Protein AF-A0A357T7B8-F1 (afdb_monomer)

Radius of gyration: 18.77 Å; Cα contacts (8 Å, |Δi|>4): 107; chains: 1; bounding box: 41×30×53 Å

Solvent-accessible surface area (backbone atoms only — not comparable to full-atom values): 8603 Å² total; per-residue (Å²): 104,87,76,50,76,64,52,49,49,49,46,52,52,48,41,52,47,28,51,49,50,25,50,48,22,56,53,45,31,70,67,40,70,54,69,67,57,23,52,50,26,48,53,50,25,51,52,30,48,51,49,35,49,50,42,51,35,46,77,71,36,43,81,78,75,77,86,60,82,86,70,84,89,78,91,79,98,78,85,91,84,83,80,92,77,91,81,82,88,80,90,86,86,82,55,74,66,61,43,51,57,47,40,53,50,53,52,51,52,49,55,54,48,47,54,53,51,42,54,51,45,57,56,47,43,73,71,42,81,53,65,67,60,27,51,52,48,52,50,51,50,61,75,63,106

Structure (mmCIF, N/CA/C/O backbone):
data_AF-A0A357T7B8-F1
#
_entry.id   AF-A0A357T7B8-F1
#
loop_
_atom_site.group_PDB
_atom_site.id
_atom_site.type_symbol
_atom_site.label_atom_id
_atom_site.label_alt_id
_atom_site.label_comp_id
_atom_site.label_asym_id
_atom_site.label_entity_id
_atom_site.label_seq_id
_atom_site.pdbx_PDB_ins_code
_atom_site.Cartn_x
_atom_site.Cartn_y
_atom_site.Cartn_z
_atom_site.occupancy
_atom_site.B_iso_or_equiv
_atom_site.auth_seq_id
_atom_site.auth_comp_id
_atom_site.auth_asym_id
_atom_site.auth_atom_id
_atom_site.pdbx_PDB_model_num
ATOM 1 N N . MET A 1 1 ? 7.116 -8.230 -20.222 1.00 78.88 1 MET A N 1
ATOM 2 C CA . MET A 1 1 ? 7.839 -7.090 -19.621 1.00 78.88 1 MET A CA 1
ATOM 3 C C . MET A 1 1 ? 9.172 -7.598 -19.089 1.00 78.88 1 MET A C 1
ATOM 5 O O . MET A 1 1 ? 9.169 -8.664 -18.487 1.00 78.88 1 MET A O 1
ATOM 9 N N . ASN A 1 2 ? 10.279 -6.885 -19.317 1.00 86.06 2 ASN A N 1
ATOM 10 C CA . ASN A 1 2 ? 11.598 -7.250 -18.783 1.00 86.06 2 ASN A CA 1
ATOM 11 C C . ASN A 1 2 ? 12.035 -6.178 -17.784 1.00 86.06 2 ASN A C 1
ATOM 13 O O . ASN A 1 2 ? 12.345 -5.066 -18.193 1.00 86.06 2 ASN A O 1
ATOM 17 N N . LEU A 1 3 ? 12.020 -6.517 -16.496 1.00 91.31 3 LEU A N 1
ATOM 18 C CA . LEU A 1 3 ? 12.428 -5.614 -15.421 1.00 91.31 3 LEU A CA 1
ATOM 19 C C . LEU A 1 3 ? 13.948 -5.624 -15.272 1.00 91.31 3 LEU A C 1
ATOM 21 O O . LEU A 1 3 ? 14.559 -6.694 -15.256 1.00 91.31 3 LEU A O 1
ATOM 25 N N . THR A 1 4 ? 14.534 -4.447 -15.094 1.00 93.81 4 THR A N 1
ATOM 26 C CA . THR A 1 4 ? 15.904 -4.313 -14.588 1.00 93.81 4 THR A CA 1
ATOM 27 C C . THR A 1 4 ? 15.993 -4.764 -13.124 1.00 93.81 4 THR A C 1
ATOM 29 O O . THR A 1 4 ? 14.987 -4.830 -12.413 1.00 93.81 4 THR A O 1
ATOM 32 N N . ASP A 1 5 ? 17.205 -5.028 -12.630 1.00 94.75 5 ASP A N 1
ATOM 33 C CA . ASP A 1 5 ? 17.418 -5.385 -11.218 1.00 94.75 5 ASP A CA 1
ATOM 34 C C . ASP A 1 5 ? 16.958 -4.276 -10.257 1.00 94.75 5 ASP A C 1
ATOM 36 O O . ASP A 1 5 ? 16.399 -4.554 -9.191 1.00 94.75 5 ASP A O 1
ATOM 40 N N . LYS A 1 6 ? 17.127 -3.008 -10.663 1.00 95.50 6 LYS A N 1
ATOM 41 C CA . LYS A 1 6 ? 16.649 -1.843 -9.908 1.00 95.50 6 LYS A CA 1
ATOM 42 C C . LYS A 1 6 ? 15.122 -1.822 -9.838 1.00 95.50 6 LYS A C 1
ATOM 44 O O . LYS A 1 6 ? 14.568 -1.729 -8.749 1.00 95.50 6 LYS A O 1
ATOM 49 N N . GLU A 1 7 ? 14.439 -1.963 -10.973 1.00 95.62 7 GLU A N 1
ATOM 50 C CA . GLU A 1 7 ? 12.969 -2.003 -11.034 1.00 95.62 7 GLU A CA 1
ATOM 51 C C . GLU A 1 7 ? 12.396 -3.189 -10.249 1.00 95.62 7 GLU A C 1
ATOM 53 O O . GLU A 1 7 ? 11.404 -3.049 -9.534 1.00 95.62 7 GLU A O 1
ATOM 58 N N . ARG A 1 8 ? 13.041 -4.360 -10.322 1.00 96.06 8 ARG A N 1
ATOM 59 C CA . ARG A 1 8 ? 12.641 -5.520 -9.521 1.00 96.06 8 ARG A CA 1
ATOM 60 C C . ARG A 1 8 ? 12.777 -5.235 -8.028 1.00 96.06 8 ARG A C 1
ATOM 62 O O . ARG A 1 8 ? 11.855 -5.570 -7.294 1.00 96.06 8 ARG A O 1
ATOM 69 N N . THR A 1 9 ? 13.882 -4.628 -7.592 1.00 96.94 9 THR A N 1
ATOM 70 C CA . THR A 1 9 ? 14.078 -4.229 -6.187 1.00 96.94 9 THR A CA 1
ATOM 71 C C . THR A 1 9 ? 12.981 -3.267 -5.738 1.00 96.94 9 THR A C 1
ATOM 73 O O . THR A 1 9 ? 12.291 -3.554 -4.767 1.00 96.94 9 THR A O 1
ATOM 76 N N . LEU A 1 10 ? 12.718 -2.215 -6.519 1.00 97.06 10 LEU A N 1
ATOM 77 C CA . LEU A 1 10 ? 11.656 -1.249 -6.226 1.00 97.06 10 LEU A CA 1
ATOM 78 C C . LEU A 1 10 ? 10.278 -1.918 -6.091 1.00 97.06 10 LEU A C 1
ATOM 80 O O . LEU A 1 10 ? 9.539 -1.608 -5.165 1.00 97.06 10 LEU A O 1
ATOM 84 N N . LEU A 1 11 ? 9.926 -2.872 -6.961 1.00 97.00 11 LEU A N 1
ATOM 85 C CA . LEU A 1 11 ? 8.658 -3.608 -6.836 1.00 97.00 11 LEU A CA 1
ATOM 86 C C . LEU A 1 11 ? 8.620 -4.559 -5.636 1.00 97.00 11 LEU A C 1
ATOM 88 O O . LEU A 1 11 ? 7.539 -4.815 -5.113 1.00 97.00 11 LEU A O 1
ATOM 92 N N . GLN A 1 12 ? 9.755 -5.115 -5.202 1.00 97.81 12 GLN A N 1
ATOM 93 C CA . GLN A 1 12 ? 9.798 -5.921 -3.975 1.00 97.81 12 GLN A CA 1
ATOM 94 C C . GLN A 1 12 ? 9.615 -5.055 -2.727 1.00 97.81 12 GLN A C 1
ATOM 96 O O . GLN A 1 12 ? 8.942 -5.488 -1.787 1.00 97.81 12 GLN A O 1
ATOM 101 N N . ASP A 1 13 ? 10.154 -3.836 -2.742 1.00 97.56 13 ASP A N 1
ATOM 102 C CA . ASP A 1 13 ? 9.928 -2.854 -1.685 1.00 97.56 13 ASP A CA 1
ATOM 103 C C . ASP A 1 13 ? 8.443 -2.476 -1.637 1.00 97.56 13 ASP A C 1
ATOM 105 O O . ASP A 1 13 ? 7.807 -2.665 -0.600 1.00 97.56 13 ASP A O 1
ATOM 109 N N . GLN A 1 14 ? 7.845 -2.104 -2.780 1.00 97.94 14 GLN A N 1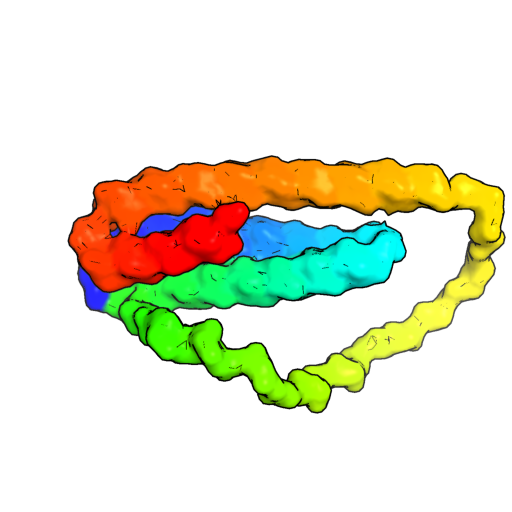
ATOM 110 C CA . GLN A 1 14 ? 6.407 -1.809 -2.846 1.00 97.94 14 GLN A CA 1
ATOM 111 C C . GLN A 1 14 ? 5.555 -2.994 -2.396 1.00 97.94 14 GLN A C 1
ATOM 113 O O . GLN A 1 14 ? 4.691 -2.854 -1.542 1.00 97.94 14 GLN A O 1
ATOM 118 N N . LYS A 1 15 ? 5.862 -4.210 -2.853 1.00 98.31 15 LYS A N 1
ATOM 119 C CA . LYS A 1 15 ? 5.172 -5.424 -2.393 1.00 98.31 15 LYS A CA 1
ATOM 120 C C . LYS A 1 15 ? 5.226 -5.596 -0.874 1.00 98.31 15 LYS A C 1
ATOM 122 O O . LYS A 1 15 ? 4.287 -6.135 -0.287 1.00 98.31 15 LYS A O 1
ATOM 127 N N . SER A 1 16 ? 6.343 -5.240 -0.249 1.00 98.19 16 SER A N 1
ATOM 128 C CA . SER A 1 16 ? 6.510 -5.354 1.199 1.00 98.19 16 SER A CA 1
ATOM 129 C C . SER A 1 16 ? 5.689 -4.295 1.931 1.00 98.19 16 SER A C 1
ATOM 131 O O . SER A 1 16 ? 5.054 -4.627 2.929 1.00 98.19 16 SER A O 1
ATOM 133 N N . HIS A 1 17 ? 5.637 -3.073 1.400 1.00 97.56 17 HIS A N 1
ATOM 134 C CA . HIS A 1 17 ? 4.769 -2.004 1.891 1.00 97.56 17 HIS A CA 1
ATOM 135 C C . HIS A 1 17 ? 3.288 -2.388 1.812 1.00 97.56 17 HIS A C 1
ATOM 137 O O . HIS A 1 17 ? 2.620 -2.411 2.842 1.00 97.56 17 HIS A O 1
ATOM 143 N N . GLU A 1 18 ? 2.818 -2.836 0.646 1.00 98.12 18 GLU A N 1
ATOM 144 C CA . GLU A 1 18 ? 1.426 -3.257 0.443 1.00 98.12 18 GLU A CA 1
ATOM 145 C C . GLU A 1 18 ? 0.997 -4.364 1.409 1.00 98.12 18 GLU A C 1
ATOM 147 O O . GLU A 1 18 ? -0.081 -4.343 1.999 1.00 98.12 18 GLU A O 1
ATOM 152 N N . LYS A 1 19 ? 1.874 -5.347 1.644 1.00 98.25 19 LYS A N 1
ATOM 153 C CA . LYS A 1 19 ? 1.609 -6.404 2.630 1.00 98.25 19 LYS A CA 1
ATOM 154 C C . LYS A 1 19 ? 1.428 -5.854 4.041 1.00 98.25 19 LYS A C 1
ATOM 156 O O . LYS A 1 19 ? 0.618 -6.397 4.792 1.00 98.25 19 LYS A O 1
ATOM 161 N N . ILE A 1 20 ? 2.200 -4.834 4.411 1.00 97.94 20 ILE A N 1
ATOM 162 C CA . ILE A 1 20 ? 2.073 -4.177 5.712 1.00 97.94 20 ILE A CA 1
ATOM 163 C C . ILE A 1 20 ? 0.736 -3.435 5.778 1.00 97.94 20 ILE A C 1
ATOM 165 O O . ILE A 1 20 ? 0.031 -3.616 6.769 1.00 97.94 20 ILE A O 1
ATOM 169 N N . CYS A 1 21 ? 0.350 -2.683 4.744 1.00 97.94 21 CYS A N 1
ATOM 170 C CA . CYS A 1 21 ? -0.930 -1.969 4.719 1.00 97.94 21 CYS A CA 1
ATOM 171 C C . CYS A 1 21 ? -2.124 -2.934 4.799 1.00 97.94 21 CYS A C 1
ATOM 173 O O . CYS A 1 21 ? -2.964 -2.784 5.688 1.00 97.94 21 CYS A O 1
ATOM 175 N N . VAL A 1 22 ? -2.145 -4.007 3.993 1.00 98.19 22 VAL A N 1
ATOM 176 C CA . VAL A 1 22 ? -3.173 -5.069 4.063 1.00 98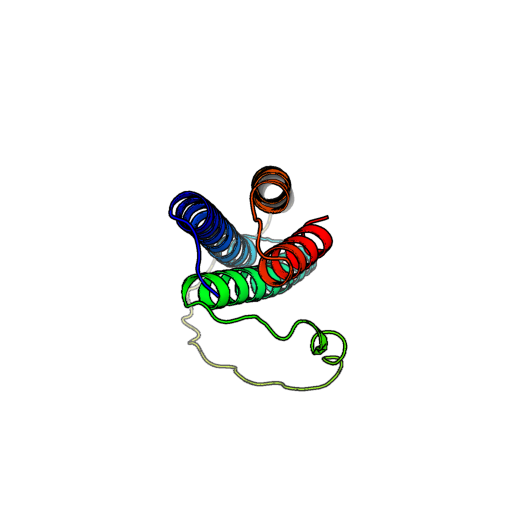.19 22 VAL A CA 1
ATOM 177 C C . VAL A 1 22 ? -3.284 -5.650 5.474 1.00 98.19 22 VAL A C 1
ATOM 179 O O . VAL A 1 22 ? -4.385 -5.781 6.018 1.00 98.19 22 VAL A O 1
ATOM 182 N N . GLN A 1 23 ? -2.150 -6.014 6.080 1.00 97.56 23 GLN A N 1
ATOM 183 C CA . GLN A 1 23 ? -2.139 -6.617 7.411 1.00 97.56 23 GLN A CA 1
ATOM 184 C C . GLN A 1 23 ? -2.632 -5.628 8.473 1.00 97.56 23 GLN A C 1
ATOM 186 O O . GLN A 1 23 ? -3.494 -5.983 9.277 1.00 97.56 23 GLN A O 1
ATOM 191 N N . LYS A 1 24 ? -2.141 -4.384 8.449 1.00 97.94 24 LYS A N 1
ATOM 192 C CA . LYS A 1 24 ? -2.546 -3.350 9.405 1.00 97.94 24 LYS A CA 1
ATOM 193 C C . LYS A 1 24 ? -4.030 -3.023 9.296 1.00 97.94 24 LYS A C 1
ATOM 195 O O . LYS A 1 24 ? -4.699 -3.011 10.323 1.00 97.94 24 LYS A O 1
ATOM 200 N N . TYR A 1 25 ? -4.576 -2.841 8.092 1.00 98.38 25 TYR A N 1
ATOM 201 C CA . TYR A 1 25 ? -6.012 -2.598 7.921 1.00 98.38 25 TYR A CA 1
ATOM 202 C C . TYR A 1 25 ? -6.860 -3.738 8.468 1.00 98.38 25 TYR A C 1
ATOM 204 O O . TYR A 1 25 ? -7.839 -3.496 9.176 1.00 98.38 25 TYR A O 1
ATOM 212 N N . LYS A 1 26 ? -6.468 -4.985 8.189 1.00 97.56 26 LYS A N 1
ATOM 213 C CA . LYS A 1 26 ? -7.154 -6.162 8.722 1.00 97.56 26 LYS A CA 1
ATOM 214 C C . LYS A 1 26 ? -7.124 -6.184 10.249 1.00 97.56 26 LYS A C 1
ATOM 216 O O . LYS A 1 26 ? -8.156 -6.415 10.877 1.00 97.56 26 LYS A O 1
ATOM 221 N N . ASP A 1 27 ? -5.963 -5.952 10.853 1.00 96.56 27 ASP A N 1
ATOM 222 C CA . ASP A 1 27 ? -5.823 -5.953 12.309 1.00 96.56 27 ASP A CA 1
ATOM 223 C C . ASP A 1 27 ? -6.610 -4.798 12.935 1.00 96.56 27 ASP A C 1
ATOM 225 O O . ASP A 1 27 ? -7.341 -4.990 13.906 1.00 96.56 27 ASP A O 1
ATOM 229 N N . TYR A 1 28 ? -6.543 -3.609 12.342 1.00 97.56 28 TYR A N 1
ATOM 230 C CA . TYR A 1 28 ? -7.162 -2.410 12.893 1.00 97.56 28 TYR A CA 1
ATOM 231 C C . TYR A 1 28 ? -8.676 -2.409 12.708 1.00 97.56 28 TYR A C 1
ATOM 233 O O . TYR A 1 28 ? -9.380 -1.925 13.587 1.00 97.56 28 TYR A O 1
ATOM 241 N N . ALA A 1 29 ? -9.210 -3.041 11.659 1.00 96.94 29 ALA A N 1
ATOM 242 C CA . ALA A 1 29 ? -10.643 -3.307 11.541 1.00 96.94 29 ALA A CA 1
ATOM 243 C C . ALA A 1 29 ? -11.171 -4.191 12.688 1.00 96.94 29 ALA A C 1
ATOM 245 O O . ALA A 1 29 ? -12.313 -4.029 13.118 1.00 96.94 29 ALA A O 1
ATOM 246 N N . ASN A 1 30 ? -10.352 -5.105 13.217 1.00 94.56 30 ASN A N 1
ATOM 247 C CA . ASN A 1 30 ? -10.731 -5.932 14.368 1.00 94.56 30 ASN A CA 1
ATOM 248 C C . ASN A 1 30 ? -10.592 -5.187 15.703 1.00 94.56 30 ASN A C 1
ATOM 250 O O . ASN A 1 30 ? -11.321 -5.490 16.648 1.00 94.56 30 ASN A O 1
ATOM 254 N N . LEU A 1 31 ? -9.666 -4.227 15.782 1.00 94.12 31 LEU A N 1
ATOM 255 C CA . LEU A 1 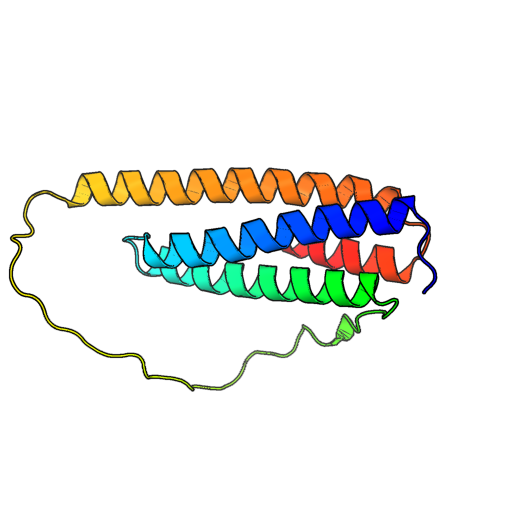31 ? -9.403 -3.438 16.987 1.00 94.12 31 LEU A CA 1
ATOM 256 C C . LEU A 1 31 ? -10.278 -2.187 17.102 1.00 94.12 31 LEU A C 1
ATOM 258 O O . LEU A 1 31 ? -10.490 -1.717 18.216 1.00 94.12 31 LEU A O 1
ATOM 262 N N . ALA A 1 32 ? -10.763 -1.632 15.993 1.00 94.81 32 ALA A N 1
ATOM 263 C CA . ALA A 1 32 ? -11.559 -0.413 16.010 1.00 94.81 32 ALA A CA 1
ATOM 264 C C . ALA A 1 32 ? -12.834 -0.598 16.845 1.00 94.81 32 ALA A C 1
ATOM 266 O O . ALA A 1 32 ? -13.422 -1.682 16.895 1.00 94.81 32 ALA A O 1
ATOM 267 N N . SER A 1 33 ? -13.274 0.460 17.514 1.00 93.44 33 SER A N 1
ATOM 268 C CA . SER A 1 33 ? -14.518 0.460 18.286 1.00 93.44 33 SER A CA 1
ATOM 269 C C . SER A 1 33 ? -15.677 1.030 17.474 1.00 93.44 33 SER A C 1
ATOM 271 O O . SER A 1 33 ? -16.777 0.474 17.510 1.00 93.44 33 SER A O 1
ATOM 273 N N . ASP A 1 34 ? -15.424 2.094 16.713 1.00 95.06 34 ASP A N 1
ATOM 274 C CA . ASP A 1 34 ? -16.396 2.715 15.820 1.00 95.06 34 ASP A CA 1
ATOM 275 C C . ASP A 1 34 ? -16.717 1.836 14.597 1.00 95.06 34 ASP A C 1
ATOM 277 O O . ASP A 1 34 ? -15.834 1.351 13.888 1.00 95.06 34 ASP A O 1
ATOM 281 N N . GLN A 1 35 ? -18.010 1.627 14.336 1.00 95.12 35 GLN A N 1
ATOM 282 C CA . GLN A 1 35 ? -18.474 0.750 13.260 1.00 95.12 35 GLN A CA 1
ATOM 283 C C . GLN A 1 35 ? -18.167 1.307 11.861 1.00 95.12 35 GLN A C 1
ATOM 285 O O . GLN A 1 35 ? -17.822 0.534 10.968 1.00 95.12 35 GLN A O 1
ATOM 290 N N . GLN A 1 36 ? -18.251 2.625 11.660 1.00 96.88 36 GLN A N 1
ATOM 291 C CA . GLN A 1 36 ? -17.906 3.235 10.374 1.00 96.88 36 GLN A CA 1
ATOM 292 C C . GLN A 1 36 ? -16.402 3.135 10.125 1.00 96.88 36 GLN A C 1
ATOM 294 O O . GLN A 1 36 ? -15.980 2.834 9.010 1.00 96.88 36 GLN A O 1
ATOM 299 N N . LEU A 1 37 ? -15.588 3.306 11.168 1.00 96.50 37 LEU A N 1
ATOM 300 C CA . LEU A 1 37 ? -14.144 3.134 11.069 1.00 96.50 37 LEU A CA 1
ATOM 301 C C . LEU A 1 37 ? -13.762 1.700 10.681 1.00 96.50 37 LEU A C 1
ATOM 303 O O . LEU A 1 37 ? -12.912 1.509 9.812 1.00 96.50 37 LEU A O 1
ATOM 307 N N . LYS A 1 38 ? -14.429 0.687 11.250 1.00 97.50 38 LYS A N 1
ATOM 308 C CA . LYS A 1 38 ? -14.254 -0.713 10.821 1.00 97.50 38 LYS A CA 1
ATOM 309 C C . LYS A 1 38 ? -14.537 -0.896 9.340 1.00 97.50 38 LYS A C 1
ATOM 311 O O . LYS A 1 38 ? -13.798 -1.598 8.655 1.00 97.50 38 LYS A O 1
ATOM 316 N N . GLU A 1 39 ? -15.622 -0.314 8.844 1.00 97.88 39 GLU A N 1
ATOM 317 C CA . GLU A 1 39 ? -16.001 -0.413 7.432 1.00 97.88 39 GLU A CA 1
ATOM 318 C C . GLU A 1 39 ? -14.980 0.286 6.529 1.00 97.88 39 GLU A C 1
ATOM 320 O O . GLU A 1 39 ? -14.596 -0.276 5.503 1.00 97.88 39 GLU A O 1
ATOM 325 N N . ILE A 1 40 ? -14.469 1.449 6.946 1.00 97.81 40 ILE A N 1
ATOM 326 C CA . ILE A 1 40 ? -13.389 2.159 6.250 1.00 97.81 40 ILE A CA 1
ATOM 327 C C . ILE A 1 40 ? -12.128 1.292 6.187 1.00 97.81 40 ILE A C 1
ATOM 329 O O . ILE A 1 40 ? -11.598 1.093 5.097 1.00 97.81 40 ILE A O 1
ATOM 333 N N . PHE A 1 41 ? -11.680 0.728 7.312 1.00 98.12 41 PHE A N 1
ATOM 334 C CA . PHE A 1 41 ? -10.499 -0.138 7.341 1.00 98.12 41 PHE A CA 1
ATOM 335 C C . PHE A 1 41 ? -10.675 -1.403 6.499 1.00 98.12 41 PHE A C 1
ATOM 337 O O . PHE A 1 41 ? -9.764 -1.771 5.763 1.00 98.12 41 PHE A O 1
ATOM 344 N N . ASN A 1 42 ? -11.847 -2.043 6.535 1.00 98.06 42 ASN A N 1
ATOM 345 C CA . ASN A 1 42 ? -12.117 -3.206 5.689 1.00 98.06 42 ASN A CA 1
ATOM 346 C C . ASN A 1 42 ? -12.093 -2.855 4.197 1.00 98.06 42 ASN A C 1
ATOM 348 O O . ASN A 1 42 ? -11.535 -3.610 3.406 1.00 98.06 42 ASN A O 1
ATOM 352 N N . ARG A 1 43 ? -12.693 -1.724 3.808 1.00 97.88 43 ARG A N 1
ATOM 353 C CA . ARG A 1 43 ? -12.715 -1.276 2.413 1.00 97.88 43 ARG A CA 1
ATOM 354 C C . ARG A 1 43 ? -11.315 -0.917 1.924 1.00 97.88 43 ARG A C 1
ATOM 356 O O . ARG A 1 43 ? -10.918 -1.395 0.872 1.00 97.88 43 ARG A O 1
ATOM 363 N N . ASN A 1 44 ? -10.563 -0.128 2.688 1.00 97.38 44 ASN A N 1
ATOM 364 C CA . ASN A 1 44 ? -9.205 0.240 2.298 1.00 97.38 44 ASN A CA 1
ATOM 365 C C . ASN A 1 44 ? -8.297 -1.001 2.252 1.00 97.38 44 ASN A C 1
ATOM 367 O O . ASN A 1 44 ? -7.579 -1.192 1.284 1.00 97.38 44 ASN A O 1
ATOM 371 N N . GLY A 1 45 ? -8.422 -1.933 3.204 1.00 97.81 45 GLY A N 1
ATOM 372 C CA . GLY A 1 45 ? -7.691 -3.203 3.153 1.00 97.81 45 GLY A CA 1
ATOM 373 C C . GLY A 1 45 ? -7.987 -4.058 1.910 1.00 97.81 45 GLY A C 1
ATOM 374 O O . GLY A 1 45 ? -7.129 -4.833 1.492 1.00 97.81 45 GLY A O 1
ATOM 375 N N . GLN A 1 46 ? -9.172 -3.925 1.298 1.00 97.69 46 GLN A N 1
ATOM 376 C CA . GLN A 1 46 ? -9.465 -4.541 -0.004 1.00 97.69 46 GLN A CA 1
ATOM 377 C C . GLN A 1 46 ? -8.724 -3.830 -1.141 1.00 97.69 46 GLN A C 1
ATOM 379 O O . GLN A 1 46 ? -8.139 -4.516 -1.977 1.00 97.69 46 GLN A O 1
ATOM 384 N N . THR A 1 47 ? -8.689 -2.496 -1.135 1.00 96.94 47 THR A N 1
ATOM 385 C CA . THR A 1 47 ? -7.898 -1.695 -2.083 1.00 96.94 47 THR A CA 1
ATOM 386 C C . THR A 1 47 ? -6.412 -2.070 -2.021 1.00 96.94 47 THR A C 1
ATOM 388 O O . THR A 1 47 ? -5.840 -2.450 -3.040 1.00 96.94 47 THR A O 1
ATOM 391 N N . GLU A 1 48 ? -5.815 -2.144 -0.828 1.00 98.12 48 GLU A N 1
ATOM 392 C CA . GLU A 1 48 ? -4.403 -2.547 -0.681 1.00 98.12 48 GLU A CA 1
ATOM 393 C C . GLU A 1 48 ? -4.143 -3.983 -1.152 1.00 98.12 48 GLU A C 1
ATOM 395 O O . GLU A 1 48 ? -3.075 -4.339 -1.659 1.00 98.12 48 GLU A O 1
ATOM 400 N N . GLN A 1 49 ? -5.143 -4.860 -1.036 1.00 98.06 49 GLN A N 1
ATOM 401 C CA . GLN A 1 49 ? -5.032 -6.212 -1.565 1.00 98.06 49 GLN A CA 1
ATOM 402 C C . GLN A 1 49 ? -5.000 -6.213 -3.103 1.00 98.06 49 GLN A C 1
ATOM 404 O O . GLN A 1 49 ? -4.305 -7.045 -3.701 1.00 98.06 49 GLN A O 1
ATOM 409 N N . GLU A 1 50 ? -5.718 -5.297 -3.752 1.00 96.75 50 GLU A N 1
ATOM 410 C CA . GLU A 1 50 ? -5.693 -5.087 -5.202 1.00 96.75 50 GLU A CA 1
ATOM 411 C C . GLU A 1 50 ? -4.373 -4.449 -5.660 1.00 96.75 50 GLU A C 1
ATOM 413 O O . GLU A 1 50 ? -3.779 -4.924 -6.639 1.00 96.75 50 GLU A O 1
ATOM 418 N N . HIS A 1 51 ? -3.845 -3.475 -4.913 1.00 97.25 51 HIS A N 1
ATOM 419 C CA . HIS A 1 51 ? -2.503 -2.924 -5.118 1.00 97.25 51 HIS A CA 1
ATOM 420 C C . HIS A 1 51 ? -1.441 -4.031 -5.047 1.00 97.25 51 HIS A C 1
ATOM 422 O O . HIS A 1 51 ? -0.699 -4.262 -6.009 1.00 97.25 51 HIS A O 1
ATOM 428 N N . LEU A 1 52 ? -1.439 -4.830 -3.973 1.00 98.12 52 LEU A N 1
ATOM 429 C CA . LEU A 1 52 ? -0.539 -5.972 -3.802 1.00 98.12 52 LEU A CA 1
ATOM 430 C C . LEU A 1 52 ? -0.624 -6.965 -4.972 1.00 98.12 52 LEU A C 1
ATOM 432 O O . LEU A 1 52 ? 0.396 -7.483 -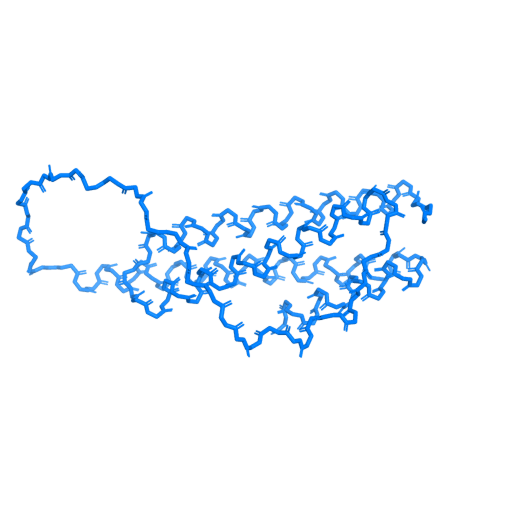5.444 1.00 98.12 52 LEU A O 1
ATOM 436 N N . ASN A 1 53 ? -1.833 -7.262 -5.450 1.00 96.94 53 ASN A N 1
ATOM 437 C CA . ASN A 1 53 ? -2.040 -8.158 -6.587 1.00 96.94 53 ASN A CA 1
ATOM 438 C C . ASN A 1 53 ? -1.434 -7.581 -7.871 1.00 96.94 53 ASN A C 1
ATOM 440 O O . ASN A 1 53 ? -0.741 -8.299 -8.596 1.00 96.94 53 ASN A O 1
ATOM 444 N N . THR A 1 54 ? -1.628 -6.286 -8.107 1.00 96.31 54 THR A N 1
ATOM 445 C CA . THR A 1 54 ? -1.050 -5.549 -9.236 1.00 96.31 54 THR A CA 1
ATOM 446 C C . THR A 1 54 ? 0.479 -5.606 -9.205 1.00 96.31 54 THR A C 1
ATOM 448 O O . THR A 1 54 ? 1.106 -5.970 -10.203 1.00 96.31 54 THR A O 1
ATOM 451 N N . ILE A 1 55 ? 1.099 -5.360 -8.047 1.00 97.25 55 ILE A N 1
ATOM 452 C CA . ILE A 1 55 ? 2.557 -5.462 -7.882 1.00 97.25 55 ILE A CA 1
ATOM 453 C C . ILE A 1 55 ? 3.056 -6.892 -8.138 1.00 97.25 55 ILE A C 1
ATOM 455 O O . ILE A 1 55 ? 4.073 -7.090 -8.807 1.00 97.25 55 ILE A O 1
ATOM 459 N N . ASN A 1 56 ? 2.335 -7.916 -7.669 1.00 97.19 56 ASN A N 1
ATOM 460 C CA . ASN A 1 56 ? 2.691 -9.311 -7.945 1.00 97.19 56 ASN A CA 1
ATOM 461 C C . ASN A 1 56 ? 2.611 -9.654 -9.442 1.00 97.19 56 ASN A C 1
ATOM 463 O O . ASN A 1 56 ? 3.483 -10.364 -9.946 1.00 97.19 56 ASN A O 1
ATOM 467 N N . GLN A 1 57 ? 1.608 -9.144 -10.161 1.00 95.44 57 GLN A N 1
ATOM 468 C CA . GLN A 1 57 ? 1.504 -9.316 -11.614 1.00 95.44 57 GLN A CA 1
ATOM 469 C C . GLN A 1 57 ? 2.702 -8.681 -12.332 1.00 95.44 57 GLN A C 1
ATOM 471 O O . GLN A 1 57 ? 3.345 -9.346 -13.149 1.00 95.44 57 GLN A O 1
ATOM 476 N N . LEU A 1 58 ? 3.070 -7.449 -11.960 1.00 94.88 58 LEU A N 1
ATOM 477 C CA . LEU A 1 58 ? 4.248 -6.770 -12.505 1.00 94.88 58 LEU A CA 1
ATOM 478 C C . LEU A 1 58 ? 5.537 -7.563 -12.231 1.00 94.88 58 LEU A C 1
ATOM 480 O O . LEU A 1 58 ? 6.326 -7.800 -13.144 1.00 94.88 58 LEU A O 1
ATOM 484 N N . LEU A 1 59 ? 5.736 -8.059 -11.007 1.00 95.62 59 LEU A N 1
ATOM 485 C CA . LEU A 1 59 ? 6.902 -8.884 -10.650 1.00 95.62 59 LEU A CA 1
ATOM 486 C C . LEU A 1 59 ? 7.005 -10.189 -11.456 1.00 95.62 59 LEU A C 1
ATOM 488 O O . LEU A 1 59 ? 8.120 -10.669 -11.702 1.00 95.62 59 LEU A O 1
ATOM 492 N N . ASN A 1 60 ? 5.861 -10.734 -11.877 1.00 94.50 60 ASN A N 1
ATOM 493 C CA . ASN A 1 60 ? 5.747 -11.906 -12.747 1.00 94.50 60 ASN A CA 1
ATOM 494 C C . ASN A 1 60 ? 5.851 -11.559 -14.245 1.00 94.50 60 ASN A C 1
ATOM 496 O O . ASN A 1 60 ? 5.715 -12.438 -15.094 1.00 94.50 60 ASN A O 1
ATOM 500 N N . GLY A 1 61 ? 6.096 -10.291 -14.590 1.00 90.56 61 GLY A N 1
ATOM 501 C CA . GLY A 1 61 ? 6.253 -9.824 -15.967 1.00 90.56 61 GLY A CA 1
ATOM 502 C C . GLY A 1 61 ? 4.937 -9.621 -16.725 1.00 90.56 61 GLY A C 1
ATOM 503 O O . GLY A 1 61 ? 4.975 -9.421 -17.945 1.00 90.56 61 GLY A O 1
ATOM 504 N N . GLN A 1 62 ? 3.800 -9.665 -16.024 1.00 89.38 62 GLN A N 1
ATOM 505 C CA . GLN A 1 62 ? 2.464 -9.423 -16.565 1.00 89.38 62 GLN A CA 1
ATOM 506 C C . GLN A 1 62 ? 2.121 -7.934 -16.485 1.00 89.38 62 GLN A C 1
ATOM 508 O O . GLN A 1 62 ? 2.519 -7.245 -15.549 1.00 89.38 62 GLN A O 1
ATOM 513 N N . ILE A 1 63 ? 1.369 -7.443 -17.470 1.00 80.50 63 ILE A N 1
ATOM 514 C CA . ILE A 1 63 ? 0.840 -6.078 -17.468 1.00 80.50 63 ILE A CA 1
ATOM 515 C C . ILE A 1 63 ? -0.630 -6.153 -17.022 1.00 80.50 63 ILE A C 1
ATOM 517 O O . ILE A 1 63 ? -1.426 -6.780 -17.728 1.00 80.50 63 ILE A O 1
ATOM 521 N N . PRO A 1 64 ? -0.996 -5.549 -15.878 1.00 76.81 64 PRO A N 1
ATOM 522 C CA . PRO A 1 64 ? -2.372 -5.506 -15.394 1.00 76.81 64 PRO A CA 1
ATOM 523 C C . PRO A 1 64 ? -3.283 -4.772 -16.382 1.00 76.81 64 PRO A C 1
ATOM 525 O O . PRO A 1 64 ? -2.932 -3.709 -16.899 1.00 76.81 64 PRO A O 1
ATOM 528 N N . ASN A 1 65 ? -4.481 -5.304 -16.631 1.00 72.25 65 ASN A N 1
ATOM 529 C CA . ASN A 1 65 ? -5.478 -4.610 -17.441 1.00 72.25 65 ASN A CA 1
ATOM 530 C C . ASN A 1 65 ? -6.265 -3.616 -16.571 1.00 72.25 65 ASN A C 1
ATOM 532 O O . ASN A 1 65 ? -7.356 -3.918 -16.095 1.00 72.25 65 ASN A O 1
ATOM 536 N N . MET A 1 66 ? -5.713 -2.415 -16.388 1.00 67.75 66 MET A N 1
ATOM 537 C CA . MET A 1 66 ? -6.291 -1.356 -15.542 1.00 67.75 66 MET A CA 1
ATOM 538 C C . MET A 1 66 ? -7.637 -0.793 -16.053 1.00 67.75 66 MET A C 1
ATOM 540 O O . MET A 1 66 ? -8.300 -0.021 -15.367 1.00 67.75 66 MET A O 1
ATOM 544 N N . ASN A 1 67 ? -8.092 -1.178 -17.254 1.00 54.97 67 ASN A N 1
ATOM 545 C CA . ASN A 1 67 ? -9.336 -0.672 -17.852 1.00 54.97 67 ASN A CA 1
ATOM 546 C C . ASN A 1 67 ? -10.629 -1.271 -17.267 1.00 54.97 67 ASN A C 1
ATOM 548 O O . ASN A 1 67 ? -11.718 -0.883 -17.695 1.00 54.97 67 ASN A O 1
ATOM 552 N N . GLN A 1 68 ? -10.556 -2.212 -16.322 1.00 48.09 68 GLN A N 1
ATOM 553 C CA . GLN A 1 68 ? -11.749 -2.910 -15.823 1.00 48.09 68 GLN A CA 1
ATOM 554 C C . GLN A 1 68 ? -12.288 -2.396 -14.481 1.00 48.09 68 GLN A C 1
ATOM 556 O O . GLN A 1 68 ? -13.414 -2.733 -14.118 1.00 48.09 68 GLN A O 1
ATOM 561 N N . GLN A 1 69 ? -11.590 -1.487 -13.798 1.00 46.16 69 GLN A N 1
ATOM 562 C CA . GLN A 1 69 ? -11.949 -1.101 -12.428 1.00 46.16 69 GLN A CA 1
ATOM 563 C C . GLN A 1 69 ? -12.996 0.028 -12.306 1.00 46.16 69 GLN A C 1
ATOM 565 O O . GLN A 1 69 ? -13.190 0.604 -11.243 1.00 46.16 69 GLN A O 1
ATOM 570 N N . ARG A 1 70 ? -13.739 0.343 -13.380 1.00 37.56 70 ARG A N 1
ATOM 571 C CA . ARG A 1 70 ? -14.911 1.251 -13.321 1.00 37.56 70 ARG A CA 1
ATOM 572 C C . ARG A 1 70 ? -16.268 0.548 -13.421 1.00 37.56 70 ARG A C 1
ATOM 574 O O . ARG A 1 70 ? -17.270 1.191 -13.729 1.00 37.56 70 ARG A O 1
ATOM 581 N N . LYS A 1 71 ? -16.330 -0.761 -13.167 1.00 36.94 71 LYS A N 1
ATOM 582 C CA . LYS A 1 71 ? -17.597 -1.493 -13.012 1.00 36.94 71 LYS A CA 1
ATOM 583 C C . LYS A 1 71 ? -17.493 -2.548 -11.913 1.00 36.94 71 LYS A C 1
ATOM 585 O O . LYS A 1 71 ? -17.388 -3.732 -12.196 1.00 36.94 71 LYS A O 1
ATOM 590 N N . SER A 1 72 ? -17.618 -2.121 -10.662 1.00 35.91 72 SER A N 1
ATOM 591 C CA . SER A 1 72 ? -18.202 -2.987 -9.636 1.00 35.91 72 SER A CA 1
ATOM 592 C C . SER A 1 72 ? -19.056 -2.155 -8.689 1.00 35.91 72 SER A C 1
ATOM 594 O O . SER A 1 72 ? -18.672 -1.779 -7.590 1.00 35.91 72 SER A O 1
ATOM 596 N N . GLY A 1 73 ? -20.234 -1.803 -9.193 1.00 44.12 73 GLY A N 1
ATOM 597 C CA . GLY A 1 73 ? -21.369 -1.381 -8.394 1.00 44.12 73 GLY A CA 1
ATOM 598 C C . GLY A 1 73 ? -22.508 -2.343 -8.682 1.00 44.12 73 GLY A C 1
ATOM 599 O O . GLY A 1 73 ? -23.387 -1.981 -9.451 1.00 44.12 73 GLY A O 1
ATOM 600 N N . SER A 1 74 ? -22.436 -3.574 -8.154 1.00 37.28 74 SER A N 1
ATOM 601 C CA . SER A 1 74 ? -23.584 -4.479 -7.950 1.00 37.28 74 SER A CA 1
ATOM 602 C C . SER A 1 74 ? -23.149 -5.904 -7.558 1.00 37.28 74 SER A C 1
ATOM 604 O O . SER A 1 74 ? -22.545 -6.598 -8.370 1.00 37.28 74 SER A O 1
ATOM 606 N N . ASN A 1 75 ? -23.624 -6.344 -6.385 1.00 35.44 75 ASN A N 1
ATOM 607 C CA . ASN A 1 75 ? -23.930 -7.723 -5.959 1.00 35.44 75 ASN A CA 1
ATOM 608 C C . ASN A 1 75 ? -22.824 -8.739 -5.595 1.00 35.44 75 ASN A C 1
ATOM 610 O O . ASN A 1 75 ? -22.126 -9.239 -6.466 1.00 35.44 75 ASN A O 1
ATOM 614 N N . GLN A 1 76 ? -22.882 -9.165 -4.316 1.00 34.94 76 GLN A N 1
ATOM 615 C CA . GLN A 1 76 ? -22.838 -10.534 -3.727 1.00 34.94 76 GLN A CA 1
ATOM 616 C C . GLN A 1 76 ? -22.004 -10.478 -2.433 1.00 34.94 76 GLN A C 1
ATOM 618 O O . GLN A 1 76 ? -20.813 -10.223 -2.482 1.00 34.94 76 GLN A O 1
ATOM 623 N N . GLN A 1 77 ? -22.535 -10.556 -1.208 1.00 40.41 77 GLN A N 1
ATOM 624 C CA . GLN A 1 77 ? -23.475 -11.514 -0.607 1.00 40.41 77 GLN A CA 1
ATOM 625 C C . GLN A 1 77 ? -23.016 -12.982 -0.701 1.00 40.41 77 GLN A C 1
ATOM 627 O O . GLN A 1 77 ? -23.658 -13.798 -1.346 1.00 40.41 77 GLN A O 1
ATOM 632 N N . ALA A 1 78 ? -21.896 -13.289 -0.041 1.00 36.88 78 ALA A N 1
ATOM 633 C CA . ALA A 1 78 ? -21.509 -14.567 0.585 1.00 36.88 78 ALA A CA 1
ATOM 634 C C . ALA A 1 78 ? -20.141 -14.293 1.246 1.00 36.88 78 ALA A C 1
ATOM 636 O O . ALA A 1 78 ? -19.251 -13.782 0.588 1.00 36.88 78 ALA A O 1
ATOM 637 N N . GLN A 1 79 ? -19.900 -14.474 2.541 1.00 35.31 79 GLN A N 1
ATOM 638 C CA . GLN A 1 79 ? -19.922 -15.758 3.217 1.00 35.31 79 GLN A CA 1
ATOM 639 C C . GLN A 1 79 ? -19.927 -15.523 4.733 1.00 35.31 79 GLN A C 1
ATOM 641 O O . GLN A 1 79 ? -19.024 -14.927 5.315 1.00 35.31 79 GLN A O 1
ATOM 646 N N . GLN A 1 80 ? -20.989 -16.017 5.352 1.00 39.12 80 GLN A N 1
ATOM 647 C CA . GLN A 1 80 ? -21.202 -16.122 6.781 1.00 39.12 80 GLN A CA 1
ATOM 648 C C . GLN A 1 80 ? -20.748 -17.526 7.191 1.00 39.12 80 GLN A C 1
ATOM 650 O O . GLN A 1 80 ? -21.373 -18.491 6.770 1.00 39.12 80 GLN A O 1
ATOM 655 N N . GLN A 1 81 ? -19.662 -17.649 7.957 1.00 38.69 81 GLN A N 1
ATOM 656 C CA . GLN A 1 81 ? -19.428 -18.725 8.935 1.00 38.69 81 GLN A CA 1
ATOM 657 C C . GLN A 1 81 ? -18.011 -18.601 9.495 1.00 38.69 81 GLN A C 1
ATOM 659 O O . GLN A 1 81 ? -17.050 -18.929 8.813 1.00 38.69 81 GLN A O 1
ATOM 664 N N . MET A 1 82 ? -17.898 -18.182 10.754 1.00 35.19 82 MET A N 1
ATOM 665 C CA . MET A 1 82 ? -16.922 -18.737 11.694 1.00 35.19 82 MET A CA 1
ATOM 666 C C . MET A 1 82 ? -17.389 -18.422 13.118 1.00 35.19 82 MET A C 1
ATOM 668 O O . MET A 1 82 ? -17.219 -17.332 13.648 1.00 35.19 82 MET A O 1
ATOM 672 N N . GLN A 1 83 ? -18.094 -19.417 13.648 1.00 35.00 83 GLN A N 1
ATOM 673 C CA . GLN A 1 83 ? -18.045 -19.905 15.020 1.00 35.00 83 GLN A CA 1
ATOM 674 C C . GLN A 1 83 ? -18.091 -18.878 16.161 1.00 35.00 83 GLN A C 1
ATOM 676 O O . GLN A 1 83 ? -17.097 -18.383 16.679 1.00 35.00 83 GLN A O 1
ATOM 681 N N . GLN A 1 84 ? -19.323 -18.696 16.621 1.00 37.72 84 GLN A N 1
ATOM 682 C CA . GLN A 1 84 ? -19.703 -18.259 17.951 1.00 37.72 84 GLN A CA 1
ATOM 683 C C . GLN A 1 84 ? -19.063 -19.180 19.008 1.00 37.72 84 GLN A C 1
ATOM 685 O O . GLN A 1 84 ? -19.376 -20.370 19.070 1.00 37.72 84 GLN A O 1
ATOM 690 N N . GLN A 1 85 ? -18.197 -18.629 19.859 1.00 34.72 85 GLN A N 1
ATOM 691 C CA . GLN A 1 85 ? -17.901 -19.217 21.161 1.00 34.72 85 GLN A CA 1
ATOM 692 C C . GLN A 1 85 ? -18.167 -18.171 22.242 1.00 34.72 85 GLN A C 1
ATOM 694 O O . GLN A 1 85 ? -17.600 -17.084 22.283 1.00 34.72 85 GLN A O 1
ATOM 699 N N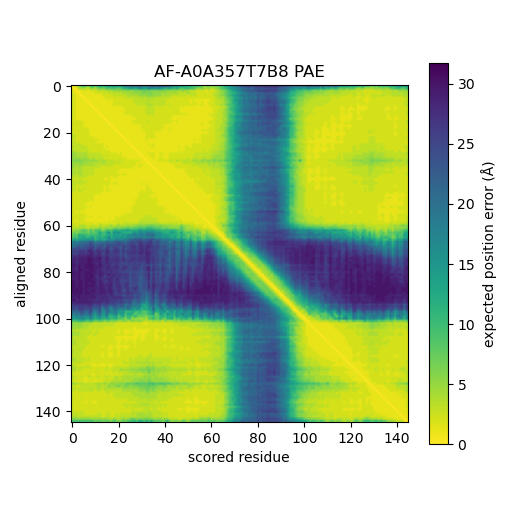 . GLN A 1 86 ? -19.148 -18.522 23.056 1.00 40.91 86 GLN A N 1
ATOM 700 C CA . GLN A 1 86 ? -19.728 -17.778 24.153 1.00 40.91 86 GLN A CA 1
ATOM 701 C C . GLN A 1 86 ? -18.735 -17.744 25.322 1.00 40.91 86 GLN A C 1
ATOM 703 O O . GLN A 1 86 ? -18.243 -18.792 25.734 1.00 40.91 86 GLN A O 1
ATOM 708 N N . THR A 1 87 ? -18.470 -16.573 25.903 1.00 30.56 87 THR A N 1
ATOM 709 C CA . THR A 1 87 ? -18.054 -16.459 27.308 1.00 30.56 87 THR A CA 1
ATOM 710 C C . THR A 1 87 ? -18.591 -15.160 27.899 1.00 30.56 87 THR A C 1
ATOM 712 O O . THR A 1 87 ? -18.667 -14.117 27.258 1.00 30.56 87 THR A O 1
ATOM 715 N N . ASN A 1 88 ? -19.063 -15.337 29.123 1.00 37.75 88 ASN A N 1
ATOM 716 C CA . ASN A 1 88 ? -19.912 -14.498 29.941 1.00 37.75 88 ASN A CA 1
ATOM 717 C C . ASN A 1 88 ? -19.198 -13.253 30.496 1.00 37.75 88 ASN A C 1
ATOM 719 O O . ASN A 1 88 ? -18.008 -13.303 30.785 1.00 37.75 88 ASN A O 1
ATOM 723 N N . ASN A 1 89 ? -20.019 -12.243 30.811 1.00 39.53 89 ASN A N 1
ATOM 724 C CA . ASN A 1 89 ? -19.827 -11.215 31.842 1.00 39.53 89 ASN A CA 1
ATOM 725 C C . ASN A 1 89 ? -18.655 -10.233 31.674 1.00 39.53 89 ASN A C 1
ATOM 727 O O . ASN A 1 89 ? -17.544 -10.568 32.040 1.00 39.53 89 ASN A O 1
ATOM 731 N N . PHE A 1 90 ? -18.928 -8.971 31.312 1.00 31.19 90 PHE A N 1
ATOM 732 C CA . PHE A 1 90 ? -18.228 -7.822 31.910 1.00 31.19 90 PHE A CA 1
ATOM 733 C C . PHE A 1 90 ? -19.062 -6.535 31.796 1.00 31.19 90 PHE A C 1
ATOM 735 O O . PHE A 1 90 ? -19.569 -6.185 30.732 1.00 31.19 90 PHE A O 1
ATOM 742 N N . GLN A 1 91 ? -19.218 -5.855 32.936 1.00 40.09 91 GLN A N 1
ATOM 743 C CA . GLN A 1 91 ? -19.869 -4.555 33.099 1.00 40.09 91 GLN A CA 1
ATOM 744 C C . GLN A 1 91 ? -19.259 -3.508 32.156 1.00 40.09 91 GLN A C 1
ATOM 746 O O . GLN A 1 91 ? -18.058 -3.255 32.208 1.00 40.09 91 GLN A O 1
ATOM 751 N N . ILE A 1 92 ? -20.089 -2.837 31.354 1.00 43.12 92 ILE A N 1
ATOM 752 C CA . ILE A 1 92 ? -19.682 -1.660 30.578 1.00 43.12 92 ILE A CA 1
ATOM 753 C C . ILE A 1 92 ? -20.285 -0.424 31.238 1.00 43.12 92 ILE A C 1
ATOM 755 O O . ILE A 1 92 ? -21.445 -0.097 31.006 1.00 43.12 92 ILE A O 1
ATOM 759 N N . GLN A 1 93 ? -19.493 0.275 32.056 1.00 42.69 93 GLN A N 1
ATOM 760 C CA . GLN A 1 93 ? -19.821 1.651 32.449 1.00 42.69 93 GLN A CA 1
ATOM 761 C C . GLN A 1 93 ? -18.593 2.557 32.682 1.00 42.69 93 GLN A C 1
ATOM 763 O O . GLN A 1 93 ? -18.648 3.472 33.498 1.00 42.69 93 GLN A O 1
ATOM 768 N N . SER A 1 94 ? -17.482 2.356 31.955 1.00 41.38 94 SER A N 1
ATOM 769 C CA . SER A 1 94 ? -16.321 3.273 32.043 1.00 41.38 94 SER A CA 1
ATOM 770 C C . SER A 1 94 ? -15.414 3.401 30.799 1.00 41.38 94 SER A C 1
ATOM 772 O O . SER A 1 94 ? -14.408 4.097 30.876 1.00 41.38 94 SER A O 1
ATOM 774 N N . ASN A 1 95 ? -15.739 2.799 29.643 1.00 53.88 95 ASN A N 1
ATOM 775 C CA . ASN A 1 95 ? -14.785 2.653 28.518 1.00 53.88 95 ASN A CA 1
ATOM 776 C C . ASN A 1 95 ? -14.990 3.564 27.290 1.00 53.88 95 ASN A C 1
ATOM 778 O O . ASN A 1 95 ? -14.227 3.463 26.333 1.00 53.88 95 ASN A O 1
ATOM 782 N N . LEU A 1 96 ? -15.976 4.466 27.285 1.00 52.75 96 LEU A N 1
ATOM 783 C CA . LEU A 1 96 ? -16.256 5.310 26.108 1.00 52.75 96 LEU A CA 1
ATOM 784 C C . LEU A 1 96 ? -15.081 6.227 25.722 1.00 52.75 96 LEU A C 1
ATOM 786 O O . LEU A 1 96 ? -14.798 6.378 24.540 1.00 52.75 96 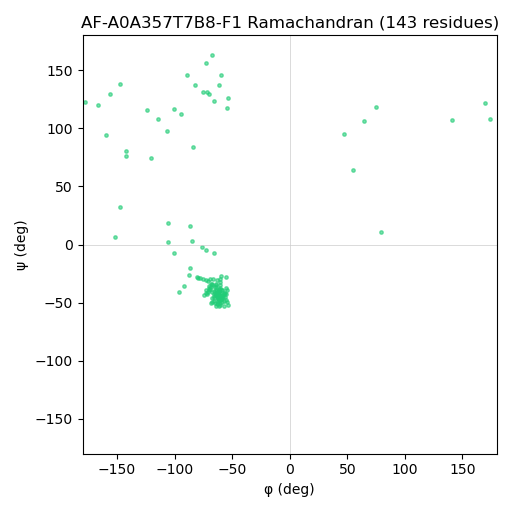LEU A O 1
ATOM 790 N N . THR A 1 97 ? -14.356 6.785 26.693 1.00 56.78 97 THR A N 1
ATOM 791 C CA . THR A 1 97 ? -13.191 7.646 26.429 1.00 56.78 97 THR A CA 1
ATOM 792 C C . THR A 1 97 ? -11.965 6.857 25.966 1.00 56.78 97 THR A C 1
ATOM 794 O O . THR A 1 97 ? -11.334 7.259 24.995 1.00 56.78 97 THR A O 1
ATOM 797 N N . ASN A 1 98 ? -11.645 5.715 26.587 1.00 61.78 98 ASN A N 1
ATOM 798 C CA . ASN A 1 98 ? -10.495 4.887 26.181 1.00 61.78 98 ASN A CA 1
ATOM 799 C C . ASN A 1 98 ? -10.626 4.357 24.744 1.00 61.78 98 ASN A C 1
ATOM 801 O O . ASN A 1 98 ? -9.652 4.371 23.996 1.00 61.78 98 ASN A O 1
ATOM 805 N N . ASN A 1 99 ? -11.834 3.959 24.340 1.00 66.62 99 ASN A N 1
ATOM 806 C CA . ASN A 1 99 ? -12.087 3.441 22.995 1.00 66.62 99 ASN A CA 1
ATOM 807 C C . ASN A 1 99 ? -11.932 4.522 21.909 1.00 66.62 99 ASN A C 1
ATOM 809 O O . ASN A 1 99 ? -11.423 4.239 20.829 1.00 66.62 99 ASN A O 1
ATOM 813 N N . GLN A 1 100 ? -12.302 5.775 22.197 1.00 65.31 100 GLN A N 1
ATOM 814 C CA . GLN A 1 100 ? -12.106 6.885 21.256 1.00 65.31 100 GLN A CA 1
ATOM 815 C C . GLN A 1 100 ? -10.628 7.267 21.096 1.00 65.31 100 GLN A C 1
ATOM 817 O O . GLN A 1 100 ? -10.180 7.520 19.979 1.00 65.31 100 GLN A O 1
ATOM 822 N N . PHE A 1 101 ? -9.852 7.259 22.187 1.00 73.50 101 PHE A N 1
ATOM 823 C CA . PHE A 1 101 ? -8.398 7.447 22.111 1.00 73.50 101 PHE A CA 1
ATOM 824 C C . PHE A 1 101 ? -7.716 6.313 21.335 1.00 73.50 101 PHE A C 1
ATOM 826 O O . PHE A 1 101 ? -6.753 6.556 20.609 1.00 73.50 101 PHE A O 1
ATOM 833 N N . GLN A 1 102 ? -8.228 5.085 21.448 1.00 88.69 102 GLN A N 1
ATOM 834 C CA . GLN A 1 102 ? -7.752 3.954 20.660 1.00 88.69 102 GLN A CA 1
ATOM 835 C C . GLN A 1 102 ? -8.006 4.170 19.164 1.00 88.69 102 GLN A C 1
ATOM 837 O O . GLN A 1 102 ? -7.052 4.126 18.391 1.00 88.69 102 GLN A O 1
ATOM 842 N N . ASP A 1 103 ? -9.239 4.473 18.756 1.00 92.38 103 AS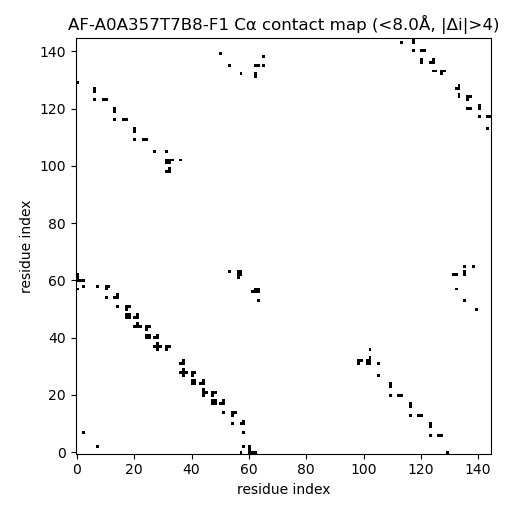P A N 1
ATOM 843 C CA . ASP A 1 103 ? -9.581 4.684 17.342 1.00 92.38 103 ASP A CA 1
ATOM 844 C C . ASP A 1 103 ? -8.789 5.849 16.723 1.00 92.38 103 ASP A C 1
ATOM 846 O O . ASP A 1 103 ? -8.283 5.736 15.605 1.00 92.38 103 ASP A O 1
ATOM 850 N N . GLN A 1 104 ? -8.577 6.938 17.475 1.00 94.38 104 GLN A N 1
ATOM 851 C CA . GLN A 1 104 ? -7.718 8.046 17.047 1.00 94.38 104 GLN A CA 1
ATOM 852 C C . GLN A 1 104 ? -6.276 7.591 16.767 1.00 94.38 104 GLN A C 1
ATOM 854 O O . GLN A 1 104 ? -5.678 8.005 15.767 1.00 94.38 104 GLN A O 1
ATOM 859 N N . ASN A 1 105 ? -5.710 6.746 17.631 1.00 94.50 105 ASN A N 1
ATOM 860 C CA . ASN A 1 105 ? -4.353 6.233 17.459 1.00 94.50 105 ASN A CA 1
ATOM 861 C C . ASN A 1 105 ? -4.251 5.302 16.244 1.00 94.50 105 ASN A C 1
ATOM 863 O O . ASN A 1 105 ? -3.299 5.431 15.476 1.00 94.50 105 ASN A O 1
ATOM 867 N N . LEU A 1 106 ? -5.245 4.430 16.027 1.00 96.62 106 LEU A N 1
ATOM 868 C CA . LEU A 1 106 ? -5.307 3.554 14.848 1.00 96.62 106 LEU A CA 1
ATOM 869 C C . LEU A 1 106 ? -5.349 4.374 13.549 1.00 96.62 106 LEU A C 1
ATOM 871 O O . LEU A 1 106 ? -4.572 4.121 12.630 1.00 96.62 106 LEU A O 1
ATOM 875 N N . CYS A 1 107 ? -6.206 5.399 13.490 1.00 96.56 107 CYS A N 1
ATOM 876 C CA . CYS A 1 107 ? -6.286 6.310 12.345 1.00 96.56 107 CYS A CA 1
ATOM 877 C C . CYS A 1 107 ? -4.971 7.056 12.100 1.00 96.56 107 CYS A C 1
ATOM 879 O O . CYS A 1 107 ? -4.553 7.218 10.956 1.00 96.56 107 CYS A O 1
ATOM 881 N N . THR A 1 108 ? -4.319 7.520 13.169 1.00 96.81 108 THR A N 1
ATOM 882 C CA . THR A 1 108 ? -3.055 8.261 13.070 1.00 96.81 108 THR A CA 1
ATOM 883 C C . THR A 1 108 ? -1.938 7.371 12.532 1.00 96.81 108 THR A C 1
ATOM 885 O O . THR A 1 108 ? -1.203 7.794 11.640 1.00 96.81 108 THR A O 1
ATOM 888 N N . ASP A 1 109 ? -1.826 6.138 13.029 1.00 97.06 109 ASP A N 1
ATOM 889 C CA . ASP A 1 109 ? -0.832 5.180 12.541 1.00 97.06 109 ASP A CA 1
ATOM 890 C C . ASP A 1 109 ? -1.077 4.796 11.074 1.00 97.06 109 ASP A C 1
ATOM 892 O O . ASP A 1 109 ? -0.132 4.820 10.279 1.00 97.06 109 ASP A O 1
ATOM 896 N N . MET A 1 110 ? -2.332 4.537 10.680 1.00 96.69 110 MET A N 1
ATOM 897 C CA . MET A 1 110 ? -2.647 4.261 9.274 1.00 96.69 110 MET A CA 1
ATOM 898 C C . MET A 1 110 ? -2.326 5.449 8.381 1.00 96.69 110 MET A C 1
ATOM 900 O O . MET A 1 110 ? -1.618 5.283 7.398 1.00 96.69 110 MET A O 1
ATOM 904 N N . LEU A 1 111 ? -2.730 6.664 8.754 1.00 95.88 111 LEU A N 1
ATOM 905 C CA . LEU A 1 111 ? -2.439 7.855 7.956 1.00 95.88 111 LEU A CA 1
ATOM 906 C C . LEU A 1 111 ? -0.931 8.073 7.753 1.00 95.88 111 LEU A C 1
ATOM 908 O O . LEU A 1 111 ? -0.502 8.490 6.679 1.00 95.88 111 LEU A O 1
ATOM 912 N N . MET A 1 112 ? -0.118 7.821 8.780 1.00 96.25 112 MET A N 1
ATOM 913 C CA . MET A 1 112 ? 1.340 7.922 8.667 1.00 96.25 112 MET A CA 1
ATOM 914 C C . MET A 1 112 ? 1.927 6.804 7.803 1.00 96.25 112 MET A C 1
ATOM 916 O O . MET A 1 112 ? 2.856 7.062 7.036 1.00 96.25 112 MET A O 1
ATOM 920 N N . THR A 1 113 ? 1.372 5.593 7.904 1.00 96.44 113 THR A N 1
ATOM 921 C CA . THR A 1 113 ? 1.757 4.447 7.072 1.00 96.44 113 THR A CA 1
ATOM 922 C C . THR A 1 113 ? 1.484 4.745 5.598 1.00 96.44 113 THR A C 1
ATOM 924 O O . THR A 1 113 ? 2.427 4.721 4.811 1.00 96.44 113 THR A O 1
ATOM 927 N N . GLU A 1 114 ? 0.264 5.151 5.241 1.00 95.56 114 GLU A N 1
ATOM 928 C CA . GLU A 1 114 ? -0.097 5.455 3.846 1.00 95.56 114 GLU A CA 1
ATOM 929 C C . GLU A 1 114 ? 0.722 6.604 3.280 1.00 95.56 114 GLU A C 1
ATOM 931 O O . GLU A 1 114 ? 1.239 6.525 2.171 1.00 95.56 114 GLU A O 1
ATOM 936 N N . LYS A 1 115 ? 0.955 7.664 4.062 1.00 94.62 115 LYS A N 1
ATOM 937 C CA . LYS A 1 115 ? 1.828 8.760 3.619 1.00 94.62 115 LYS A CA 1
ATOM 938 C C . LYS A 1 115 ? 3.236 8.283 3.286 1.00 94.62 115 LYS A C 1
ATOM 940 O O . LYS A 1 115 ? 3.832 8.773 2.326 1.00 94.62 115 LYS A O 1
ATOM 945 N N . TYR A 1 116 ? 3.778 7.358 4.074 1.00 95.38 116 TYR A N 1
ATOM 946 C CA . TYR A 1 116 ? 5.088 6.784 3.801 1.00 95.38 116 TYR A CA 1
ATOM 947 C C . TYR A 1 116 ? 5.063 5.935 2.522 1.00 95.38 116 TYR A C 1
ATOM 949 O O . TYR A 1 116 ? 5.887 6.163 1.632 1.00 95.38 116 TYR A O 1
ATOM 957 N N . VAL A 1 117 ? 4.094 5.026 2.385 1.00 94.88 117 VAL A N 1
ATOM 958 C CA . VAL A 1 117 ? 3.963 4.137 1.217 1.00 94.88 117 VAL A CA 1
ATOM 959 C C . VAL A 1 117 ? 3.722 4.936 -0.064 1.00 94.88 117 VAL A C 1
ATOM 961 O O . VAL A 1 117 ? 4.511 4.831 -1.007 1.00 94.88 117 VAL A O 1
ATOM 964 N N . SER A 1 118 ? 2.753 5.849 -0.050 1.00 92.94 118 SER A N 1
ATOM 965 C CA . SER A 1 118 ? 2.456 6.793 -1.131 1.00 92.94 118 SER A CA 1
ATOM 966 C C . SER A 1 118 ? 3.686 7.621 -1.530 1.00 92.94 118 SER A C 1
ATOM 968 O O . SER A 1 118 ? 3.973 7.814 -2.709 1.00 92.94 118 SER A O 1
ATOM 970 N N . SER A 1 119 ? 4.520 8.058 -0.577 1.00 93.19 119 SER A N 1
ATOM 971 C CA . SER A 1 119 ? 5.756 8.776 -0.930 1.00 93.19 119 SER A CA 1
ATOM 972 C C . SER A 1 119 ? 6.750 7.912 -1.720 1.00 93.19 119 SER A C 1
ATOM 974 O O . SER A 1 119 ? 7.421 8.416 -2.623 1.00 93.19 119 SER A O 1
ATOM 976 N N . SER A 1 120 ? 6.808 6.609 -1.430 1.00 94.12 120 SER A N 1
ATOM 977 C CA . SER A 1 120 ? 7.729 5.674 -2.080 1.00 94.12 120 SER A CA 1
ATOM 978 C C . SER A 1 120 ? 7.332 5.351 -3.529 1.00 94.12 120 SER A C 1
ATOM 980 O O . SER A 1 120 ? 8.206 5.150 -4.381 1.00 94.12 120 SER A O 1
ATOM 982 N N . TYR A 1 121 ? 6.032 5.378 -3.843 1.00 94.81 121 TYR A N 1
ATOM 983 C CA . TYR A 1 121 ? 5.523 5.198 -5.204 1.00 94.81 121 TYR A CA 1
ATOM 984 C C . TYR A 1 121 ? 5.958 6.320 -6.145 1.00 94.81 121 TYR A C 1
ATOM 986 O O . TYR A 1 121 ? 6.314 6.035 -7.290 1.00 94.81 121 TYR A O 1
ATOM 994 N N . ASN A 1 122 ? 6.034 7.568 -5.670 1.00 92.25 122 ASN A N 1
ATOM 995 C CA . ASN A 1 122 ? 6.561 8.676 -6.473 1.00 92.25 122 ASN A CA 1
ATOM 996 C C . ASN A 1 122 ? 7.975 8.372 -6.984 1.00 92.25 122 ASN A C 1
ATOM 998 O O . ASN A 1 122 ? 8.245 8.512 -8.177 1.00 92.25 122 ASN A O 1
ATOM 1002 N N . THR A 1 123 ? 8.867 7.896 -6.109 1.00 91.75 123 THR A N 1
ATOM 1003 C CA . THR A 1 123 ? 10.226 7.502 -6.503 1.00 91.75 123 THR A CA 1
ATOM 1004 C C . THR A 1 123 ? 10.204 6.349 -7.503 1.00 91.75 123 THR A C 1
ATOM 1006 O O . THR A 1 123 ? 10.870 6.435 -8.533 1.00 91.75 123 THR A O 1
ATOM 1009 N N . ALA A 1 124 ? 9.410 5.302 -7.257 1.00 92.44 124 ALA A N 1
ATOM 1010 C CA . ALA A 1 124 ? 9.309 4.177 -8.183 1.00 92.44 124 ALA A CA 1
ATOM 1011 C C . ALA A 1 124 ? 8.828 4.627 -9.577 1.00 92.44 124 ALA A C 1
ATOM 1013 O O . ALA A 1 124 ? 9.445 4.294 -10.582 1.00 92.44 124 ALA A O 1
ATOM 1014 N N . ILE A 1 125 ? 7.791 5.460 -9.661 1.00 94.06 125 ILE A N 1
ATOM 1015 C CA . ILE A 1 125 ? 7.238 5.953 -10.931 1.00 94.06 125 ILE A CA 1
ATOM 1016 C C . ILE A 1 125 ? 8.295 6.654 -11.799 1.00 94.06 125 ILE A C 1
ATOM 1018 O O . ILE A 1 125 ? 8.316 6.444 -13.017 1.00 94.06 125 ILE A O 1
ATOM 1022 N N . PHE A 1 126 ? 9.165 7.472 -11.198 1.00 93.69 126 PHE A N 1
ATOM 1023 C CA . PHE A 1 126 ? 10.222 8.176 -11.934 1.00 93.69 126 PHE A CA 1
ATOM 1024 C C . PHE A 1 126 ? 11.338 7.249 -12.422 1.00 93.69 126 PHE A C 1
ATOM 1026 O O . PHE A 1 126 ? 11.928 7.506 -13.470 1.00 93.69 126 PHE A O 1
ATOM 1033 N N . GLU A 1 127 ? 11.612 6.178 -11.684 1.00 93.69 127 GLU A N 1
ATOM 1034 C CA . GLU A 1 127 ? 12.728 5.265 -11.943 1.00 93.69 127 GLU A CA 1
ATOM 1035 C C . GLU A 1 127 ? 12.387 4.151 -12.943 1.00 93.69 127 GLU A C 1
ATOM 1037 O O . GLU A 1 127 ? 13.281 3.572 -13.559 1.00 93.69 127 GLU A O 1
ATOM 1042 N N . PHE A 1 128 ? 11.099 3.859 -13.136 1.00 93.75 128 PHE A N 1
ATOM 1043 C CA . PHE A 1 128 ? 10.635 2.862 -14.100 1.00 93.75 128 PHE A CA 1
ATOM 1044 C C . PHE A 1 128 ? 10.709 3.376 -15.531 1.00 93.75 128 PHE A C 1
ATOM 1046 O O . PHE A 1 128 ? 10.175 4.445 -15.824 1.00 93.75 128 PHE A O 1
ATOM 1053 N N . VAL A 1 129 ? 11.292 2.597 -16.446 1.00 89.44 129 VAL A N 1
ATOM 1054 C CA . VAL A 1 129 ? 11.404 2.962 -17.872 1.00 89.44 129 VAL A CA 1
ATOM 1055 C C . VAL A 1 129 ? 10.216 2.434 -18.681 1.00 89.44 129 VAL A C 1
ATOM 1057 O O . VAL A 1 129 ? 9.740 3.113 -19.596 1.00 89.44 129 VAL A O 1
ATOM 1060 N N . ASP A 1 130 ? 9.703 1.248 -18.335 1.00 90.00 130 ASP A N 1
ATOM 1061 C CA . ASP A 1 130 ? 8.546 0.651 -19.010 1.00 90.00 130 ASP A CA 1
ATOM 1062 C C . ASP A 1 130 ? 7.278 1.488 -18.770 1.00 90.00 130 ASP A C 1
ATOM 1064 O O . ASP A 1 130 ? 6.860 1.741 -17.637 1.00 90.00 130 ASP A O 1
ATOM 1068 N N . THR A 1 131 ? 6.644 1.924 -19.861 1.00 90.38 131 THR A N 1
ATOM 1069 C CA . THR A 1 131 ? 5.475 2.813 -19.801 1.00 90.38 131 THR A CA 1
ATOM 1070 C C . THR A 1 131 ? 4.253 2.130 -19.190 1.00 90.38 131 THR A C 1
ATOM 1072 O O . THR A 1 131 ? 3.495 2.786 -18.480 1.00 90.38 131 THR A O 1
ATOM 1075 N N . ASN A 1 132 ? 4.064 0.828 -19.413 1.00 89.88 132 ASN A N 1
ATOM 1076 C CA . ASN A 1 132 ? 2.921 0.097 -18.868 1.00 89.88 132 ASN A CA 1
ATOM 1077 C C . ASN A 1 132 ? 3.081 -0.109 -17.360 1.00 89.88 132 ASN A C 1
ATOM 1079 O O . ASN A 1 132 ? 2.133 0.103 -16.605 1.00 89.88 132 ASN A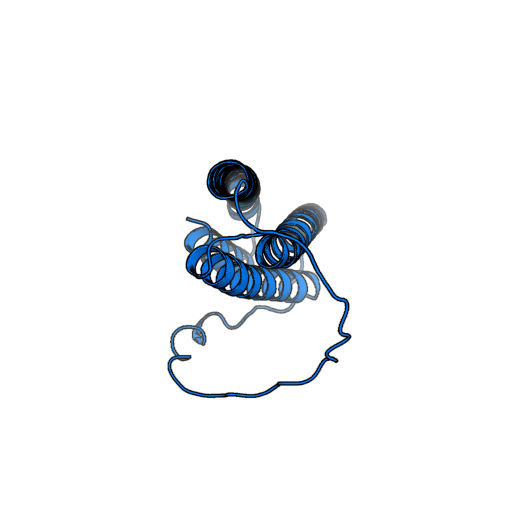 O 1
ATOM 1083 N N . ALA A 1 133 ? 4.292 -0.451 -16.908 1.00 92.25 133 ALA A N 1
ATOM 1084 C CA . ALA A 1 133 ? 4.598 -0.522 -15.480 1.00 92.25 133 ALA A CA 1
ATOM 1085 C C . ALA A 1 133 ? 4.406 0.844 -14.810 1.00 92.25 133 ALA A C 1
ATOM 1087 O O . ALA A 1 133 ? 3.748 0.946 -13.777 1.00 92.25 133 ALA A O 1
ATOM 1088 N N . ARG A 1 134 ? 4.892 1.919 -15.442 1.00 93.31 134 ARG A N 1
ATOM 1089 C CA . ARG A 1 134 ? 4.705 3.281 -14.938 1.00 93.31 134 ARG A CA 1
ATOM 1090 C C . ARG A 1 134 ? 3.228 3.670 -14.858 1.00 93.31 134 ARG A C 1
ATOM 1092 O O . ARG A 1 134 ? 2.829 4.303 -13.885 1.00 93.31 134 ARG A O 1
ATOM 1099 N N . GLN A 1 135 ? 2.411 3.310 -15.848 1.00 92.81 135 GLN A N 1
ATOM 1100 C CA . GLN A 1 135 ? 0.963 3.543 -15.816 1.00 92.81 135 GLN A CA 1
ATOM 1101 C C . GLN A 1 135 ? 0.289 2.780 -14.675 1.00 92.81 135 GLN A C 1
ATOM 1103 O O . GLN A 1 135 ? -0.553 3.356 -13.992 1.00 92.81 135 GLN A O 1
ATOM 1108 N N . ALA A 1 136 ? 0.691 1.527 -14.442 1.00 94.12 136 ALA A N 1
ATOM 1109 C CA . ALA A 1 136 ? 0.175 0.731 -13.339 1.00 94.12 136 ALA A CA 1
ATOM 1110 C C . ALA A 1 136 ? 0.508 1.365 -11.976 1.00 94.12 136 ALA A C 1
ATOM 1112 O O . ALA A 1 136 ? -0.388 1.590 -11.170 1.00 94.12 136 ALA A O 1
ATOM 1113 N N . LEU A 1 137 ? 1.769 1.750 -11.763 1.00 95.19 137 LEU A N 1
ATOM 1114 C CA . LEU A 1 137 ? 2.204 2.428 -10.537 1.00 95.19 137 LEU A CA 1
ATOM 1115 C C . LEU A 1 137 ? 1.536 3.804 -10.361 1.00 95.19 137 LEU A C 1
ATOM 1117 O O . LEU A 1 137 ? 1.178 4.175 -9.251 1.00 95.19 137 LEU A O 1
ATOM 1121 N N . ASN A 1 138 ? 1.308 4.551 -11.448 1.00 94.19 138 ASN A N 1
ATOM 1122 C CA . ASN A 1 138 ? 0.563 5.816 -11.396 1.00 94.19 138 ASN A CA 1
ATOM 1123 C C . ASN A 1 138 ? -0.911 5.636 -11.035 1.00 94.19 138 ASN A C 1
ATOM 1125 O O . ASN A 1 138 ? -1.521 6.571 -10.524 1.00 94.19 138 ASN A O 1
ATOM 1129 N N . HIS A 1 139 ? -1.514 4.499 -11.381 1.00 93.75 139 HIS A N 1
ATOM 1130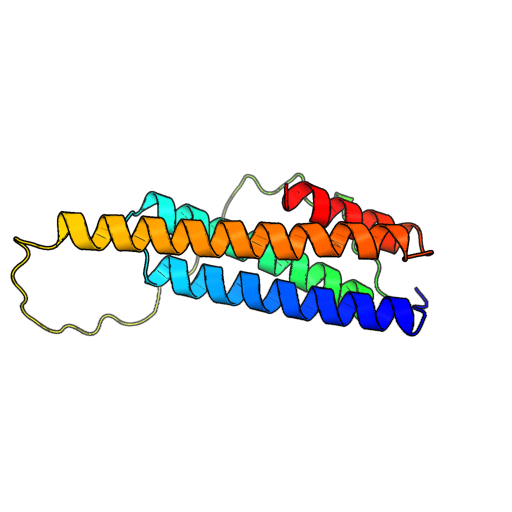 C CA . HIS A 1 139 ? -2.887 4.222 -10.988 1.00 93.75 139 HIS A CA 1
ATOM 1131 C C . HIS A 1 139 ? -2.969 4.006 -9.481 1.00 93.75 139 HIS A C 1
ATOM 1133 O O . HIS A 1 139 ? -3.727 4.731 -8.848 1.00 93.75 139 HIS A O 1
ATOM 1139 N N . ILE A 1 140 ? -2.108 3.135 -8.940 1.00 94.94 140 ILE A N 1
ATOM 1140 C CA . ILE A 1 140 ? -1.989 2.892 -7.495 1.00 94.94 140 ILE A CA 1
ATOM 1141 C C . ILE A 1 140 ? -1.754 4.220 -6.768 1.00 94.94 140 ILE A C 1
ATOM 1143 O O . ILE A 1 140 ? -2.543 4.627 -5.930 1.00 94.94 140 ILE A O 1
ATOM 1147 N N . GLN A 1 141 ? -0.763 5.004 -7.203 1.00 94.25 141 GLN A N 1
ATOM 1148 C CA . GLN A 1 141 ? -0.454 6.303 -6.598 1.00 94.25 141 GLN A CA 1
ATOM 1149 C C . GLN A 1 141 ? -1.639 7.288 -6.543 1.00 94.25 141 GLN A C 1
ATOM 1151 O O . GLN A 1 141 ? -1.640 8.177 -5.694 1.00 94.25 141 GLN A O 1
ATOM 1156 N N . LYS A 1 142 ? -2.610 7.197 -7.459 1.00 93.31 142 LYS A N 1
ATOM 1157 C CA . LYS A 1 142 ? -3.812 8.047 -7.429 1.00 93.31 142 LYS A CA 1
ATOM 1158 C C . LYS A 1 142 ? -4.866 7.546 -6.451 1.00 93.31 142 LYS A C 1
ATOM 1160 O O . LYS A 1 142 ? -5.670 8.354 -6.011 1.00 93.31 142 LYS A O 1
ATOM 1165 N N . GLU A 1 143 ? -4.905 6.246 -6.192 1.00 92.00 143 GLU A N 1
ATOM 1166 C CA . GLU A 1 143 ? -5.806 5.637 -5.210 1.00 92.00 143 GLU A CA 1
ATOM 1167 C C . GLU A 1 143 ? -5.279 5.855 -3.781 1.00 92.00 143 GLU A C 1
ATOM 1169 O O . GLU A 1 143 ? -6.069 6.043 -2.864 1.00 92.00 143 GLU A O 1
ATOM 1174 N N . GLU A 1 144 ? -3.956 5.971 -3.639 1.00 86.75 144 GLU A N 1
ATOM 1175 C CA . GLU A 1 144 ? -3.211 6.316 -2.415 1.00 86.75 144 GLU A CA 1
ATOM 1176 C C . GLU A 1 144 ? -3.299 7.796 -1.968 1.00 86.75 144 GLU A C 1
ATOM 1178 O O . GLU A 1 144 ? -2.694 8.175 -0.959 1.00 86.75 144 GLU A O 1
ATOM 1183 N N . GLN A 1 145 ? -3.945 8.682 -2.740 1.00 78.75 145 GLN A N 1
ATOM 1184 C CA . GLN A 1 145 ? -4.048 10.132 -2.462 1.00 78.75 145 GLN A CA 1
ATOM 1185 C C . GLN A 1 145 ? -5.446 10.536 -1.999 1.00 78.75 145 GLN A C 1
ATOM 1187 O O . GLN A 1 145 ? -5.517 11.334 -1.034 1.00 78.75 145 GLN A O 1
#

pLDDT: mean 81.94, std 22.76, range [30.56, 98.38]

Sequence (145 aa):
MNLTDKERTLLQDQKSHEKICVQKYKDYANLASDQQLKEIFNRNGQTEQEHLNTINQLLNGQIPNMNQQRKSGSNQQAQQQMQQQQTNNFQIQSNLTNNQFQDQNLCTDMLMTEKYVSSSYNTAIFEFVDTNARQALNHIQKEEQ

Foldseek 3Di:
DDDDPVLLVLLVVLLVLLVVLLVLLVVVLVLAPDPVLVVVSVVVSVLSVVLNVCSVCVNVVHQDPPVPPPDDDDDDDDDDDDDDDDDDDDDPDDCPVVNVVSSVVSVVVSVVSLVVSLVSLVVSLVPDPDPSVNVSSVVSSVVSD

Mean predicted aligned error: 10.02 Å

Secondary structure (DSSP, 8-state):
----HHHHHHHHHHHHHHHHHHHHHHHHHHH--SHHHHHHHHHHHHHHHHHHHHHHHHHTTPPP-GGGTT---S------------------SS-HHHHHHHHHHHHHHHHHHHHHHHHHHHHHHHH---HHHHHHHHHHHHH--

Nearest PDB structures (foldseek):
  5hjf-assembly1_D  TM=6.628E-01  e=6.233E-01  Nostoc punctiforme
  4cyb-assembly1_H  TM=6.346E-01  e=5.297E-01  Streptomyces coelicolor
  5xgo-assembly1_B  TM=5.304E-01  e=1.132E+00  Escherichia coli K-12
  1moj-assembly1_A  TM=4.512E-01  e=9.110E-01  Halobacterium salinarum